Protein AF-A0A8X6P8T2-F1 (afdb_monomer)

Radius of gyration: 22.52 Å; Cα contacts (8 Å, |Δi|>4): 126; chains: 1; bounding box: 68×25×54 Å

Secondary structure (DSSP, 8-state):
-----------HHHHHHHHHHHHS-GGG--S-------S-TTT-PPTTSS--EEEEETTS-EEEHHHHHSSTT---SSSEEE-TTT-SEEEEEEEEE-

InterPro domains:
  IPR001841 Zinc finger, RING-type [PS50089] (40-86)
  IPR001841 Zinc finger, RING-type [SM00184] (40-86)
  IPR013083 Zinc finger, RING/FYVE/PHD-type [G3DSA:3.30.40.10] (35-95)

Nearest PDB structures (foldseek):
  6mlc-assembly1_B  TM=5.444E-01  e=2.910E+00  Homo sapiens

Organism: Nephila pilipes (NCBI:txid299642)

Structure (mmCIF, N/CA/C/O backbone):
data_AF-A0A8X6P8T2-F1
#
_entry.id   AF-A0A8X6P8T2-F1
#
loop_
_atom_site.group_PDB
_atom_site.id
_atom_site.type_symbol
_atom_site.label_atom_id
_atom_site.label_alt_id
_atom_site.label_comp_id
_atom_site.label_asym_id
_atom_site.label_entity_id
_atom_site.label_seq_id
_atom_site.pdbx_PDB_ins_code
_atom_site.Cartn_x
_atom_site.Cartn_y
_atom_site.Cartn_z
_atom_site.occupancy
_atom_site.B_iso_or_equiv
_atom_site.auth_seq_id
_atom_site.auth_comp_id
_atom_site.auth_asym_id
_atom_site.auth_atom_id
_atom_site.pdbx_PDB_model_num
ATOM 1 N N . MET A 1 1 ? -56.567 6.610 39.419 1.00 42.66 1 MET A N 1
ATOM 2 C CA . MET A 1 1 ? -55.414 5.696 39.262 1.00 42.66 1 MET A CA 1
ATOM 3 C C . MET A 1 1 ? -54.482 6.329 38.232 1.00 42.66 1 MET A C 1
ATOM 5 O O . MET A 1 1 ? -54.827 6.365 37.061 1.00 42.66 1 MET A O 1
ATOM 9 N N . THR A 1 2 ? -53.402 6.980 38.669 1.00 41.59 2 THR A N 1
ATOM 10 C CA . THR A 1 2 ? -52.615 7.895 37.817 1.00 41.59 2 THR A CA 1
ATOM 11 C C . THR A 1 2 ? -51.330 7.204 37.368 1.00 41.59 2 THR A C 1
ATOM 13 O O . THR A 1 2 ? -50.452 6.943 38.187 1.00 41.59 2 THR A O 1
ATOM 16 N N . ILE A 1 3 ? -51.219 6.878 36.079 1.00 53.09 3 ILE A N 1
ATOM 17 C CA . ILE A 1 3 ? -50.032 6.224 35.511 1.00 53.09 3 ILE A CA 1
ATOM 18 C C . ILE A 1 3 ? -48.952 7.292 35.302 1.00 53.09 3 ILE A C 1
ATOM 20 O O . ILE A 1 3 ? -49.028 8.092 34.371 1.00 53.09 3 ILE A O 1
ATOM 24 N N . LYS A 1 4 ? -47.935 7.321 36.170 1.00 51.94 4 LYS A N 1
ATOM 25 C CA . LYS A 1 4 ? -46.738 8.146 35.961 1.00 51.94 4 LYS A CA 1
ATOM 26 C C . LYS A 1 4 ? -45.869 7.480 34.890 1.00 51.94 4 LYS A C 1
ATOM 28 O O . LYS A 1 4 ? -45.185 6.503 35.176 1.00 51.94 4 LYS A O 1
ATOM 33 N N . LYS A 1 5 ? -45.894 7.992 33.654 1.00 60.94 5 LYS A N 1
ATOM 34 C CA . LYS A 1 5 ? -44.910 7.615 32.627 1.00 60.94 5 LYS A CA 1
ATOM 35 C C . LYS A 1 5 ? -43.563 8.237 32.989 1.00 60.94 5 LYS A C 1
ATOM 37 O O . LYS A 1 5 ? -43.378 9.445 32.875 1.00 60.94 5 LYS A O 1
ATOM 42 N N . THR A 1 6 ? -42.627 7.413 33.433 1.00 58.69 6 THR A N 1
ATOM 43 C CA . THR A 1 6 ? -41.224 7.788 33.609 1.00 58.69 6 THR A CA 1
ATOM 44 C C . THR A 1 6 ? -40.539 7.797 32.246 1.00 58.69 6 THR A C 1
ATOM 46 O O . THR A 1 6 ? -40.254 6.752 31.666 1.00 58.69 6 THR A O 1
ATOM 49 N N . VAL A 1 7 ? -40.287 8.992 31.711 1.00 62.84 7 VAL A N 1
ATOM 50 C CA . VAL A 1 7 ? -39.455 9.171 30.515 1.00 62.84 7 VAL A CA 1
ATOM 51 C C . VAL A 1 7 ? -37.997 9.031 30.947 1.00 62.84 7 VAL A C 1
ATOM 53 O O . VAL A 1 7 ? -37.477 9.878 31.671 1.00 62.84 7 VAL A O 1
ATOM 56 N N . ARG A 1 8 ? -37.337 7.939 30.550 1.00 68.56 8 ARG A N 1
ATOM 57 C CA . ARG A 1 8 ? -35.889 7.776 30.737 1.00 68.56 8 ARG A CA 1
ATOM 58 C C . ARG A 1 8 ? -35.156 8.506 29.616 1.00 68.56 8 ARG A C 1
ATOM 60 O O . ARG A 1 8 ? -35.341 8.182 28.447 1.00 68.56 8 ARG A O 1
ATOM 67 N N . VAL A 1 9 ? -34.308 9.461 29.986 1.00 70.56 9 VAL A N 1
ATOM 68 C CA . VAL A 1 9 ? -33.344 10.076 29.069 1.00 70.56 9 VAL A CA 1
ATOM 69 C C . VAL A 1 9 ? -32.187 9.096 28.901 1.00 70.56 9 VAL A C 1
ATOM 71 O O . VAL A 1 9 ? -31.487 8.799 29.867 1.00 70.56 9 VAL A O 1
ATOM 74 N N . ILE A 1 10 ? -32.021 8.559 27.694 1.00 71.69 10 ILE A N 1
ATOM 75 C CA . ILE A 1 10 ? -30.919 7.653 27.358 1.00 71.69 10 ILE A CA 1
ATOM 76 C C . ILE A 1 10 ? -29.809 8.484 26.699 1.00 71.69 10 ILE A C 1
ATOM 78 O O . ILE A 1 10 ? -30.094 9.206 25.739 1.00 71.69 10 ILE A O 1
ATOM 82 N N . PRO A 1 11 ? -28.554 8.403 27.172 1.00 77.88 11 PRO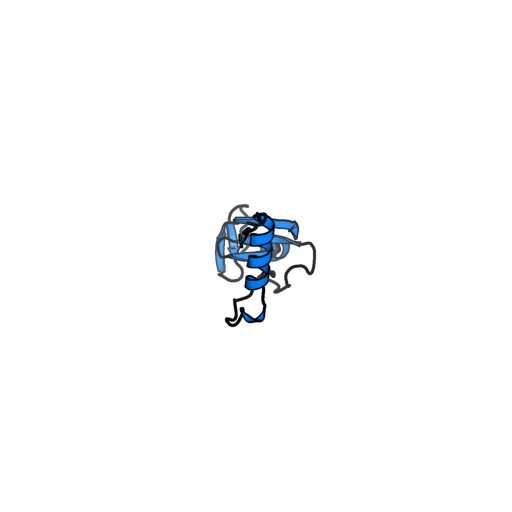 A N 1
ATOM 83 C CA . PRO A 1 11 ? -27.429 9.075 26.536 1.00 77.88 11 PRO A CA 1
ATOM 84 C C . PRO A 1 11 ? -27.263 8.643 25.074 1.00 77.88 11 PRO A C 1
ATOM 86 O O . PRO A 1 11 ? -27.323 7.454 24.755 1.00 77.88 11 PRO A O 1
ATOM 89 N N . ALA A 1 12 ? -26.963 9.590 24.182 1.00 73.56 12 ALA A N 1
ATOM 90 C CA . ALA A 1 12 ? -26.728 9.302 22.762 1.00 73.56 12 ALA A CA 1
ATOM 91 C C . ALA A 1 12 ? -25.620 8.251 22.540 1.00 73.56 12 ALA A C 1
ATOM 93 O O . ALA A 1 12 ? -25.690 7.449 21.610 1.00 73.56 12 ALA A O 1
ATOM 94 N N . SER A 1 13 ? -24.629 8.199 23.435 1.00 73.69 13 SER A N 1
ATOM 95 C CA . SER A 1 13 ? -23.556 7.199 23.416 1.00 73.69 13 SER A CA 1
ATOM 96 C C . SER A 1 13 ? -24.059 5.771 23.647 1.00 73.69 13 SER A C 1
ATOM 98 O O . SER A 1 13 ? -23.491 4.823 23.110 1.00 73.6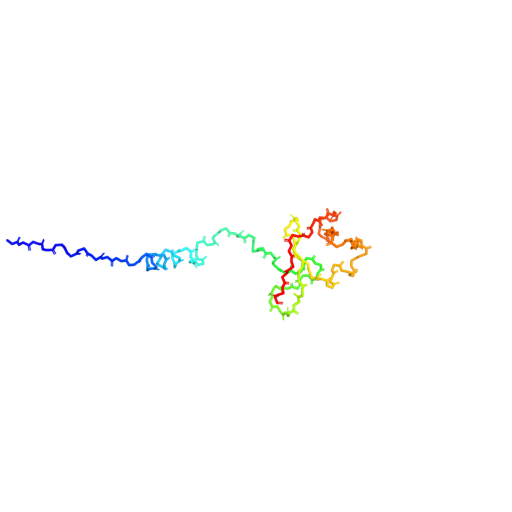9 13 SER A O 1
ATOM 100 N N . GLU A 1 14 ? -25.128 5.597 24.417 1.00 78.75 14 GLU A N 1
ATOM 101 C CA . GLU A 1 14 ? -25.731 4.296 24.701 1.00 78.75 14 GLU A CA 1
ATOM 102 C C . GLU A 1 14 ? -26.619 3.831 23.540 1.00 78.75 14 GLU A C 1
ATOM 104 O O . GLU A 1 14 ? -26.575 2.662 23.154 1.00 78.75 14 GLU A O 1
ATOM 109 N N . ILE A 1 15 ? -27.320 4.768 22.892 1.00 76.25 15 ILE A N 1
ATOM 110 C CA . ILE A 1 15 ? -28.042 4.525 21.633 1.00 76.25 15 ILE A CA 1
ATOM 111 C C . ILE A 1 15 ? -27.059 4.072 20.546 1.00 76.25 15 ILE A C 1
ATOM 113 O O . ILE A 1 15 ? -27.275 3.043 19.903 1.00 76.25 15 ILE A O 1
ATOM 117 N N . LEU A 1 16 ? -25.941 4.788 20.391 1.00 74.62 16 LEU A N 1
ATOM 118 C CA . LEU A 1 16 ? -24.912 4.476 19.400 1.00 74.62 16 LEU A CA 1
ATOM 119 C C . LEU A 1 16 ? -24.265 3.106 19.651 1.00 74.62 16 LEU A C 1
ATOM 121 O O . LEU A 1 16 ? -24.138 2.305 18.726 1.00 74.62 16 LEU A O 1
ATOM 125 N N . LYS A 1 17 ? -23.914 2.787 20.904 1.00 75.31 17 LYS A N 1
ATOM 126 C CA . LYS A 1 17 ? -23.355 1.474 21.276 1.00 75.31 17 LYS A CA 1
ATOM 127 C C . LYS A 1 17 ? -24.308 0.326 20.947 1.00 75.31 17 LYS A C 1
ATOM 129 O O . LYS A 1 17 ? -23.867 -0.716 20.463 1.00 75.31 17 LYS A O 1
ATOM 134 N N . ASN A 1 18 ? -25.601 0.506 21.196 1.00 72.88 18 ASN A N 1
ATOM 135 C CA . ASN A 1 18 ? -26.603 -0.520 20.914 1.00 72.88 18 ASN A CA 1
ATOM 136 C C . ASN A 1 18 ? -26.864 -0.678 19.410 1.00 72.88 18 ASN A C 1
ATOM 138 O O . ASN A 1 18 ? -27.054 -1.801 18.944 1.00 72.88 18 ASN A O 1
ATOM 142 N N . ALA A 1 19 ? -26.807 0.411 18.639 1.00 69.44 19 ALA A N 1
ATOM 143 C CA . ALA A 1 19 ? -26.889 0.355 17.181 1.00 69.44 19 ALA A CA 1
ATOM 144 C C . ALA A 1 19 ? -25.691 -0.400 16.575 1.00 69.44 19 ALA A C 1
ATOM 146 O O . ALA A 1 19 ? -25.882 -1.334 15.799 1.00 69.44 19 ALA A O 1
ATOM 147 N N . ILE A 1 20 ? -24.465 -0.072 16.999 1.00 71.44 20 ILE A N 1
ATOM 148 C CA . ILE A 1 20 ? -23.228 -0.707 16.511 1.00 71.44 20 ILE A CA 1
ATOM 149 C C . ILE A 1 20 ? -23.228 -2.219 16.775 1.00 71.44 20 ILE A C 1
ATOM 151 O O . ILE A 1 20 ? -22.908 -2.999 15.881 1.00 71.44 20 ILE A O 1
ATOM 155 N N . LYS A 1 21 ? -23.657 -2.660 17.965 1.00 66.69 21 LYS A N 1
ATOM 156 C CA . LYS A 1 21 ? -23.746 -4.093 18.308 1.00 66.69 21 LYS A CA 1
ATOM 157 C C . LYS A 1 21 ? -24.644 -4.897 17.365 1.00 66.69 21 LYS A C 1
ATOM 159 O O . LYS A 1 21 ? -24.397 -6.080 17.164 1.00 66.69 21 LYS A O 1
ATOM 164 N N . ASN A 1 22 ? -25.682 -4.281 16.801 1.00 62.31 22 ASN A N 1
ATOM 165 C CA . ASN A 1 22 ? -26.577 -4.950 15.857 1.00 62.31 22 ASN A CA 1
ATOM 166 C C . ASN A 1 22 ? -26.042 -4.949 14.419 1.00 62.31 22 ASN A C 1
ATOM 168 O O . ASN A 1 22 ? -26.390 -5.843 13.652 1.00 62.31 22 ASN A O 1
ATOM 172 N N . LEU A 1 23 ? -25.184 -3.988 14.070 1.00 59.25 23 LEU A N 1
ATOM 173 C CA . LEU A 1 23 ? -24.547 -3.886 12.753 1.00 59.25 23 LEU A CA 1
ATOM 174 C C . LEU A 1 23 ? -23.294 -4.765 12.627 1.00 59.25 23 LEU A C 1
ATOM 176 O O . LEU A 1 23 ? -22.989 -5.238 11.540 1.00 59.25 23 LEU A O 1
ATOM 180 N N . LEU A 1 24 ? -22.593 -5.025 13.734 1.00 59.72 24 LEU A N 1
ATOM 181 C CA . LEU A 1 24 ? -21.385 -5.861 13.767 1.00 59.72 24 LEU A CA 1
ATOM 182 C C . LEU A 1 24 ? -21.668 -7.362 13.931 1.00 59.72 24 LEU A C 1
ATOM 184 O O . LEU A 1 24 ? -20.739 -8.131 14.172 1.00 59.72 24 LEU A O 1
ATOM 188 N N . LYS A 1 25 ? -22.928 -7.800 13.825 1.00 59.06 25 LYS A N 1
ATOM 189 C CA . LYS A 1 25 ? -23.237 -9.233 13.853 1.00 59.06 25 LYS A CA 1
ATOM 190 C C . LYS A 1 25 ? -22.628 -9.891 12.607 1.00 59.06 25 LYS A C 1
ATOM 192 O O . LYS A 1 25 ? -22.987 -9.476 11.502 1.00 59.06 25 LYS A O 1
ATOM 197 N N . PRO A 1 26 ? -21.737 -10.886 12.759 1.00 55.44 26 PRO A N 1
ATOM 198 C CA . PRO A 1 26 ? -21.084 -11.543 11.625 1.00 55.44 26 PRO A CA 1
ATOM 199 C C . PRO A 1 26 ? -22.104 -12.205 10.686 1.00 55.44 26 PRO A C 1
ATOM 201 O O . PRO A 1 26 ? -21.889 -12.281 9.483 1.00 55.44 26 PRO A O 1
ATOM 204 N N . ASP A 1 27 ? -23.268 -12.572 11.214 1.00 57.97 27 ASP A N 1
ATOM 205 C CA . ASP A 1 27 ? -24.383 -13.204 10.506 1.00 57.97 27 ASP A CA 1
ATOM 206 C C . ASP A 1 27 ? -25.027 -12.295 9.434 1.00 57.97 27 ASP A C 1
ATOM 208 O O . ASP A 1 27 ? -25.697 -12.789 8.531 1.00 57.97 27 ASP A O 1
ATOM 212 N N . ASN A 1 28 ? -24.817 -10.971 9.503 1.00 53.72 28 ASN A N 1
ATOM 213 C CA . ASN A 1 28 ? -25.267 -10.016 8.479 1.00 53.72 28 ASN A CA 1
ATOM 214 C C . ASN A 1 28 ? -24.261 -9.842 7.327 1.00 53.72 28 ASN A C 1
ATOM 216 O O . ASN A 1 28 ? -24.545 -9.131 6.363 1.00 53.72 28 ASN A O 1
ATOM 220 N N . TRP A 1 29 ? -23.095 -10.486 7.398 1.00 55.22 29 TRP A N 1
ATOM 221 C CA . TRP A 1 29 ? -22.063 -10.456 6.361 1.00 55.22 29 TRP A CA 1
ATOM 222 C C . TRP A 1 29 ? -22.300 -11.620 5.386 1.00 55.22 29 TRP A C 1
ATOM 224 O O . TRP A 1 29 ? -21.450 -12.481 5.188 1.00 55.22 29 TRP A O 1
ATOM 234 N N . THR A 1 30 ? -23.509 -11.703 4.824 1.00 56.81 30 THR A N 1
ATOM 235 C CA . THR A 1 30 ? -23.919 -12.776 3.894 1.00 56.81 30 THR A CA 1
ATOM 236 C C . THR A 1 30 ? -23.501 -12.522 2.451 1.00 56.81 30 THR A C 1
ATOM 238 O O . THR A 1 30 ? -23.504 -13.444 1.638 1.00 56.81 30 THR A O 1
ATOM 241 N N . ALA A 1 31 ? -23.088 -11.300 2.121 1.00 53.62 31 ALA A N 1
ATOM 242 C CA . ALA A 1 31 ? -22.290 -11.075 0.931 1.00 53.62 31 ALA A CA 1
ATOM 243 C C . ALA A 1 31 ? -20.828 -11.375 1.288 1.00 53.62 31 ALA A C 1
ATOM 245 O O . ALA A 1 31 ? -20.390 -10.936 2.355 1.00 53.62 31 ALA A O 1
ATOM 246 N N . PRO A 1 32 ? -20.043 -12.048 0.426 1.00 52.56 32 PRO A N 1
ATOM 247 C CA . PRO A 1 32 ? -18.600 -11.924 0.493 1.00 52.56 32 PRO A CA 1
ATOM 248 C C . PRO A 1 32 ? -18.299 -10.446 0.254 1.00 52.56 32 PRO A C 1
ATOM 250 O O . PRO A 1 32 ? -18.152 -9.999 -0.881 1.00 52.56 32 PRO A O 1
ATOM 253 N N . VAL A 1 33 ? -18.287 -9.652 1.325 1.00 49.16 33 VAL A N 1
ATOM 254 C CA . VAL A 1 33 ? -17.658 -8.344 1.304 1.00 49.16 33 VAL A CA 1
ATOM 255 C C . VAL A 1 33 ? -16.235 -8.697 0.903 1.00 49.16 33 VAL A C 1
ATOM 257 O O . VAL A 1 33 ? -15.628 -9.500 1.621 1.00 49.16 33 VAL A O 1
ATOM 260 N N . PRO A 1 34 ? -15.724 -8.250 -0.259 1.00 48.19 34 PRO A N 1
ATOM 261 C CA . PRO A 1 34 ? -14.323 -8.448 -0.561 1.00 48.19 34 PRO A CA 1
ATOM 262 C C . PRO A 1 34 ? -13.604 -7.801 0.608 1.00 48.19 34 PRO A C 1
ATOM 264 O O . PRO A 1 34 ? -13.628 -6.580 0.740 1.00 48.19 34 PRO A O 1
ATOM 267 N N . VAL A 1 35 ? -13.092 -8.628 1.524 1.00 46.47 35 VAL A N 1
ATOM 268 C CA . VAL A 1 35 ? -12.270 -8.152 2.623 1.00 46.47 35 VAL A CA 1
ATOM 269 C C . VAL A 1 35 ? -11.178 -7.413 1.880 1.00 46.47 35 VAL A C 1
ATOM 271 O O . VAL A 1 35 ? -10.503 -8.065 1.070 1.00 46.47 35 VAL A O 1
ATOM 274 N N . PRO A 1 36 ? -11.084 -6.075 2.000 1.00 50.66 36 PRO A N 1
ATOM 275 C CA . PRO A 1 36 ? -10.057 -5.362 1.278 1.00 50.66 36 PRO A CA 1
ATOM 276 C C . PRO A 1 36 ? -8.772 -6.069 1.670 1.00 50.66 36 PRO A C 1
ATOM 278 O O . PRO A 1 36 ? -8.504 -6.247 2.860 1.00 50.66 36 PRO A O 1
ATOM 281 N N . LYS A 1 37 ? -8.059 -6.632 0.693 1.00 56.28 37 LYS A N 1
ATOM 282 C CA . LYS A 1 37 ? -6.767 -7.238 0.977 1.00 56.28 37 LYS A CA 1
ATOM 283 C C . LYS A 1 37 ? -5.879 -6.066 1.371 1.00 56.28 37 LYS A C 1
ATOM 285 O O . LYS A 1 37 ? -5.282 -5.429 0.517 1.00 56.28 37 LYS A O 1
ATOM 290 N N . PHE A 1 38 ? -5.856 -5.750 2.661 1.00 66.62 38 PHE A N 1
ATOM 291 C CA . PHE A 1 38 ? -5.011 -4.708 3.235 1.00 66.62 38 PHE A CA 1
ATOM 292 C C . PHE A 1 38 ? -3.537 -5.156 3.305 1.00 66.62 38 PHE A C 1
ATOM 294 O O . PHE A 1 38 ? -2.667 -4.418 3.758 1.00 66.62 38 PHE A O 1
ATOM 301 N N . GLY A 1 39 ? -3.257 -6.381 2.848 1.00 77.19 39 GLY A N 1
ATOM 302 C CA . GLY A 1 39 ? -1.913 -6.889 2.647 1.00 77.19 39 GLY A CA 1
ATOM 303 C C . GLY A 1 39 ? -1.183 -6.209 1.490 1.00 77.19 39 GLY A C 1
ATOM 304 O O . GLY A 1 39 ? -1.772 -5.529 0.650 1.00 77.19 39 GLY A O 1
ATOM 305 N N . CYS A 1 40 ? 0.130 -6.403 1.444 1.00 86.38 40 CYS A N 1
ATOM 306 C CA . CYS A 1 40 ? 0.964 -5.834 0.394 1.00 86.38 40 CYS A CA 1
ATOM 307 C C . CYS A 1 40 ? 0.653 -6.479 -0.959 1.00 86.38 40 CYS A C 1
ATOM 309 O O . CYS A 1 40 ? 0.878 -7.671 -1.149 1.00 86.38 40 CYS A O 1
ATOM 311 N N . ALA A 1 41 ? 0.246 -5.674 -1.936 1.00 85.94 41 ALA A N 1
ATOM 312 C CA . ALA A 1 41 ? -0.131 -6.141 -3.267 1.00 85.94 41 ALA A CA 1
ATOM 313 C C . ALA A 1 41 ? 1.036 -6.687 -4.121 1.00 85.94 41 ALA A C 1
ATOM 315 O O . ALA A 1 41 ? 0.818 -7.123 -5.245 1.00 85.94 41 ALA A O 1
ATOM 316 N N . HIS A 1 42 ? 2.274 -6.628 -3.617 1.00 86.38 42 HIS A N 1
ATOM 317 C CA . HIS A 1 42 ? 3.453 -7.204 -4.272 1.00 86.38 42 HIS A CA 1
ATOM 318 C C . HIS A 1 42 ? 3.867 -8.561 -3.685 1.00 86.38 42 HIS A C 1
ATOM 320 O O . HIS A 1 42 ? 4.267 -9.444 -4.433 1.00 86.38 42 HIS A O 1
ATOM 326 N N . CYS A 1 43 ? 3.812 -8.723 -2.358 1.00 86.44 43 CYS A N 1
ATOM 327 C CA . CYS A 1 43 ? 4.306 -9.926 -1.676 1.00 86.44 43 CYS A CA 1
ATOM 328 C C . CYS A 1 43 ? 3.205 -10.743 -0.984 1.00 86.44 43 CYS A C 1
ATOM 330 O O . CYS A 1 43 ? 3.528 -11.676 -0.255 1.00 86.44 43 CYS A O 1
ATOM 332 N N . ASP A 1 44 ? 1.936 -10.354 -1.159 1.00 83.69 44 ASP A N 1
ATOM 333 C CA . ASP A 1 44 ? 0.734 -10.966 -0.571 1.00 83.69 44 ASP A CA 1
ATOM 334 C C . ASP A 1 44 ? 0.769 -11.127 0.960 1.00 83.69 44 ASP A C 1
ATOM 336 O O . ASP A 1 44 ? -0.056 -11.826 1.549 1.00 83.69 44 ASP A O 1
ATOM 340 N N . GLU A 1 45 ? 1.707 -10.450 1.627 1.00 82.88 45 GLU A N 1
ATOM 341 C CA . GLU A 1 45 ? 1.833 -10.498 3.076 1.00 82.88 45 GLU A CA 1
ATOM 342 C C . GLU A 1 45 ? 0.596 -9.839 3.700 1.00 82.88 45 GLU A C 1
ATOM 344 O O . GLU A 1 45 ? 0.296 -8.688 3.356 1.00 82.88 45 GLU A O 1
ATOM 349 N N . PRO A 1 46 ? -0.133 -10.549 4.581 1.00 75.50 46 PRO A N 1
ATOM 350 C CA . PRO A 1 46 ? -1.350 -10.035 5.186 1.00 75.50 46 PRO A CA 1
ATOM 351 C C . PRO A 1 46 ? -1.058 -8.848 6.105 1.00 75.50 46 PRO A C 1
ATOM 353 O O . PRO A 1 46 ? 0.055 -8.638 6.580 1.00 75.50 46 PRO A O 1
ATOM 356 N N . ASP A 1 47 ? -2.086 -8.045 6.353 1.00 70.81 47 ASP A N 1
ATOM 357 C CA . ASP A 1 47 ? -1.950 -6.867 7.198 1.00 70.81 47 ASP A CA 1
ATOM 358 C C . ASP A 1 47 ? -1.665 -7.259 8.666 1.00 70.81 47 ASP A C 1
ATOM 360 O O . ASP A 1 47 ? -2.194 -8.253 9.163 1.00 70.81 47 ASP A O 1
ATOM 364 N N . GLY A 1 48 ? -0.826 -6.486 9.364 1.00 64.25 48 GLY A N 1
ATOM 365 C CA . GLY A 1 48 ? -0.522 -6.685 10.791 1.00 64.25 48 GLY A CA 1
ATOM 366 C C . GLY A 1 48 ? 0.521 -7.755 11.164 1.00 64.25 48 GLY A C 1
ATOM 367 O O . GLY A 1 48 ? 0.727 -7.980 12.355 1.00 64.25 48 GLY A O 1
ATOM 368 N N . THR A 1 49 ? 1.205 -8.404 10.214 1.00 61.84 49 THR A N 1
ATOM 369 C CA . THR A 1 49 ? 2.264 -9.390 10.530 1.00 61.84 49 THR A CA 1
ATOM 370 C C . THR A 1 49 ? 3.576 -8.766 10.993 1.00 61.84 49 THR A C 1
ATOM 372 O O . THR A 1 49 ? 4.261 -9.347 11.832 1.00 61.84 49 THR A O 1
ATOM 375 N N . LEU A 1 50 ? 3.944 -7.600 10.458 1.00 62.12 50 LEU A N 1
ATOM 376 C CA . LEU A 1 50 ? 5.186 -6.892 10.770 1.00 62.12 50 LEU A CA 1
ATOM 377 C C . LEU A 1 50 ? 4.974 -5.383 10.663 1.00 62.12 50 LEU A C 1
ATOM 379 O O . LEU A 1 50 ? 4.227 -4.935 9.789 1.00 62.12 50 LEU A O 1
ATOM 383 N N . ILE A 1 51 ? 5.675 -4.618 11.515 1.00 68.69 51 ILE A N 1
ATOM 384 C CA . ILE A 1 51 ? 5.643 -3.158 11.429 1.00 68.69 51 ILE A CA 1
ATOM 385 C C . ILE A 1 51 ? 6.400 -2.742 10.166 1.00 68.69 51 ILE A C 1
ATOM 387 O O . ILE A 1 51 ? 7.632 -2.783 10.130 1.00 68.69 51 ILE A O 1
ATOM 391 N N . LYS A 1 52 ? 5.674 -2.397 9.106 1.00 78.94 52 LYS A N 1
ATOM 392 C CA . LYS A 1 52 ? 6.236 -2.078 7.789 1.00 78.94 52 LYS A CA 1
ATOM 393 C C . LYS A 1 52 ? 5.601 -0.809 7.263 1.00 78.94 52 LYS A C 1
ATOM 395 O O . LYS A 1 52 ? 4.383 -0.641 7.276 1.00 78.94 52 LYS A O 1
ATO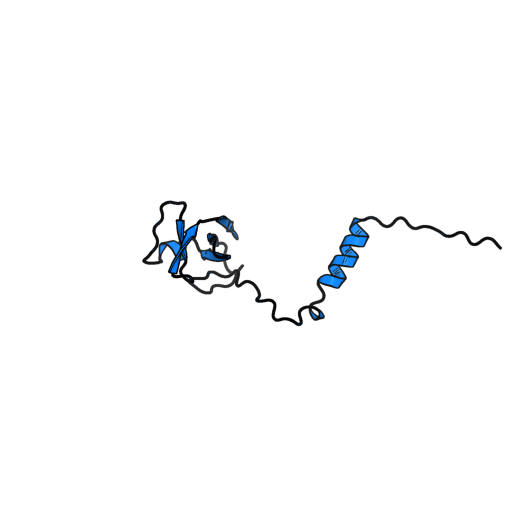M 400 N N . LYS A 1 53 ? 6.444 0.070 6.724 1.00 85.62 53 LYS A N 1
ATOM 401 C CA . LYS A 1 53 ? 5.989 1.281 6.044 1.00 85.62 53 LYS A CA 1
ATOM 402 C C . LYS A 1 53 ? 5.176 0.882 4.813 1.00 85.62 53 LYS A C 1
ATOM 404 O O . LYS A 1 53 ? 5.684 0.178 3.940 1.00 85.62 53 LYS A O 1
ATOM 409 N N . LYS A 1 54 ? 3.932 1.345 4.734 1.00 85.44 54 LYS A N 1
ATOM 410 C CA . LYS A 1 54 ? 2.995 1.069 3.639 1.00 85.44 54 LYS A CA 1
ATOM 411 C C . LYS A 1 54 ? 2.674 2.338 2.874 1.00 85.44 54 LYS A C 1
ATOM 413 O O . LYS A 1 54 ? 2.559 3.412 3.463 1.00 85.44 54 LYS A O 1
ATOM 418 N N . ILE A 1 55 ? 2.516 2.196 1.566 1.00 85.69 55 ILE A N 1
ATOM 419 C CA . ILE A 1 55 ? 2.086 3.243 0.648 1.00 85.69 55 ILE A CA 1
ATOM 420 C C . ILE A 1 55 ? 0.691 2.895 0.149 1.00 85.69 55 ILE A C 1
ATOM 422 O O . ILE A 1 55 ? 0.4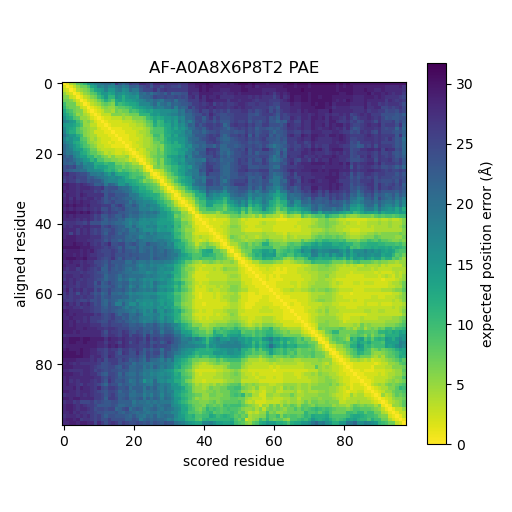57 1.787 -0.341 1.00 85.69 55 ILE A O 1
ATOM 426 N N . TRP A 1 56 ? -0.214 3.859 0.259 1.00 86.44 56 TRP A N 1
ATOM 427 C CA . TRP A 1 56 ? -1.540 3.805 -0.332 1.00 86.44 56 TRP A CA 1
ATOM 428 C C . TRP A 1 56 ? -1.505 4.460 -1.700 1.00 86.44 56 TRP A C 1
ATOM 430 O O . TRP A 1 56 ? -1.146 5.630 -1.846 1.00 86.44 56 TRP A O 1
ATOM 440 N N . LEU A 1 57 ? -1.882 3.689 -2.709 1.00 85.88 57 LEU A N 1
ATOM 441 C CA . LEU A 1 57 ? -1.947 4.155 -4.081 1.00 85.88 57 LEU A CA 1
ATOM 442 C C . LEU A 1 57 ? -3.359 4.642 -4.402 1.00 85.88 57 LEU A C 1
ATOM 444 O O . LEU A 1 57 ? -4.343 4.090 -3.910 1.00 85.88 57 LEU A O 1
ATOM 448 N N . SER A 1 58 ? -3.482 5.631 -5.288 1.00 85.81 58 SER A N 1
ATOM 449 C CA . SER A 1 58 ? -4.783 6.183 -5.695 1.00 85.81 58 SER A CA 1
ATOM 450 C C . SER A 1 58 ? -5.711 5.164 -6.372 1.00 85.81 58 SER A C 1
ATOM 452 O O . SER A 1 58 ? -6.906 5.410 -6.479 1.00 85.81 58 SER A O 1
ATOM 454 N N . CYS A 1 59 ? -5.185 4.018 -6.819 1.00 85.31 59 CYS A N 1
ATOM 455 C CA . CYS A 1 59 ? -5.978 2.887 -7.312 1.00 85.31 59 CYS A CA 1
ATOM 456 C C . CYS A 1 59 ? -6.564 1.994 -6.203 1.00 85.31 59 CYS A C 1
ATOM 458 O O . CYS A 1 59 ? -7.230 1.012 -6.516 1.00 85.31 59 CYS A O 1
ATOM 460 N N . GLY A 1 60 ? -6.309 2.298 -4.927 1.00 85.00 60 GLY A N 1
ATOM 461 C CA . GLY A 1 60 ? -6.809 1.542 -3.776 1.00 85.00 60 GLY A CA 1
ATOM 462 C C . GLY A 1 60 ? -5.919 0.378 -3.328 1.00 85.00 60 GLY A C 1
ATOM 463 O O . GLY A 1 60 ? -6.228 -0.257 -2.325 1.00 85.00 60 GLY A O 1
ATOM 464 N N . HIS A 1 61 ? -4.811 0.104 -4.025 1.00 86.50 61 HIS A N 1
ATOM 465 C CA . HIS A 1 61 ? -3.854 -0.925 -3.614 1.00 86.50 61 HIS A CA 1
ATOM 466 C C . HIS A 1 61 ? -2.869 -0.401 -2.568 1.00 86.50 61 HIS A C 1
ATOM 468 O O . HIS A 1 61 ? -2.382 0.730 -2.658 1.00 86.50 61 HIS A O 1
ATOM 474 N N . VAL A 1 62 ? -2.535 -1.268 -1.613 1.00 87.12 62 VAL A N 1
ATOM 475 C CA . VAL A 1 62 ? -1.536 -1.016 -0.574 1.00 87.12 62 VAL A CA 1
ATOM 476 C C . VAL A 1 62 ? -0.280 -1.809 -0.898 1.00 87.12 62 VAL A C 1
ATOM 478 O O . VAL A 1 62 ? -0.350 -2.986 -1.246 1.00 87.12 62 VAL A O 1
ATOM 481 N N . VAL A 1 63 ? 0.886 -1.180 -0.795 1.00 87.12 63 VAL A N 1
ATOM 482 C CA . VAL A 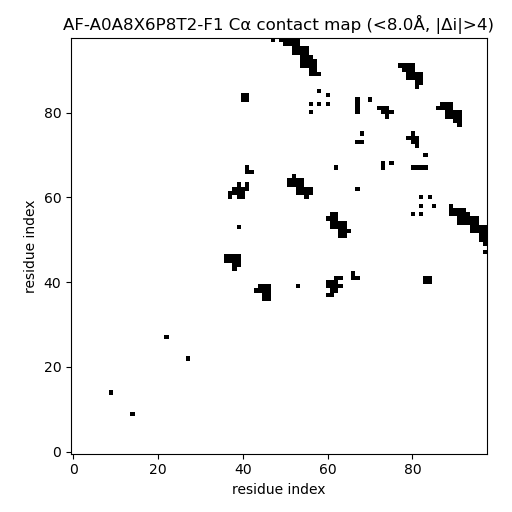1 63 ? 2.175 -1.836 -1.052 1.00 87.12 63 VAL A CA 1
ATOM 483 C C . VAL A 1 63 ? 3.165 -1.435 0.035 1.00 87.12 63 VAL A C 1
ATOM 485 O O . VAL A 1 63 ? 3.169 -0.287 0.475 1.00 87.12 63 VAL A O 1
ATOM 488 N N . HIS A 1 64 ? 4.021 -2.354 0.485 1.00 88.94 64 HIS A N 1
ATOM 489 C CA . HIS A 1 64 ? 5.140 -1.978 1.349 1.00 88.94 64 HIS A CA 1
ATOM 490 C C . HIS A 1 64 ? 6.094 -1.042 0.605 1.00 88.94 64 HIS A C 1
ATOM 492 O O . HIS A 1 64 ? 6.367 -1.237 -0.580 1.00 88.94 64 HIS A O 1
ATOM 498 N N . TYR A 1 65 ? 6.648 -0.073 1.326 1.00 85.19 65 TYR A N 1
ATOM 499 C CA . TYR A 1 65 ? 7.643 0.858 0.806 1.00 85.19 65 TYR A CA 1
ATOM 500 C C . TYR A 1 65 ? 8.840 0.115 0.194 1.00 85.19 65 TYR A C 1
ATOM 502 O O . TYR A 1 65 ? 9.279 0.441 -0.902 1.00 85.19 65 TYR A O 1
ATOM 510 N N . ASP A 1 66 ? 9.323 -0.936 0.854 1.00 86.50 66 ASP A N 1
ATOM 511 C CA . ASP A 1 66 ? 10.454 -1.718 0.346 1.00 86.50 66 ASP A CA 1
ATOM 512 C C . ASP A 1 66 ? 10.066 -2.519 -0.903 1.00 86.50 66 ASP A C 1
ATOM 514 O O . ASP A 1 66 ? 10.784 -2.512 -1.898 1.00 86.50 66 ASP A O 1
ATOM 518 N N . CYS A 1 67 ? 8.878 -3.133 -0.898 1.00 87.12 67 CYS A N 1
ATOM 519 C CA . CYS A 1 67 ? 8.384 -3.903 -2.038 1.00 87.12 67 CYS A CA 1
ATOM 520 C C . CYS A 1 67 ? 8.215 -3.046 -3.295 1.00 87.12 67 CYS A C 1
ATOM 522 O O . CYS A 1 67 ? 8.531 -3.499 -4.392 1.00 87.12 67 CYS A O 1
ATOM 524 N N . ILE A 1 68 ? 7.725 -1.814 -3.150 1.00 83.62 68 ILE A N 1
ATOM 525 C CA . ILE A 1 68 ? 7.515 -0.942 -4.303 1.00 83.62 68 ILE A CA 1
ATOM 526 C C . ILE A 1 68 ? 8.835 -0.396 -4.868 1.00 83.62 68 ILE A C 1
ATOM 528 O O . ILE A 1 68 ? 8.904 -0.135 -6.062 1.00 83.62 68 ILE A O 1
ATOM 532 N N . ASN A 1 69 ? 9.889 -0.282 -4.050 1.00 83.06 69 ASN A N 1
ATOM 533 C CA . ASN A 1 69 ? 11.230 0.115 -4.500 1.00 83.06 69 ASN A CA 1
ATOM 534 C C . ASN A 1 69 ? 12.000 -1.031 -5.175 1.00 83.06 69 ASN A C 1
ATOM 536 O O . ASN A 1 69 ? 12.908 -0.777 -5.959 1.00 83.06 69 ASN A O 1
ATOM 540 N N . CYS A 1 70 ? 11.662 -2.289 -4.883 1.00 80.44 70 CYS A N 1
ATOM 541 C CA . CYS A 1 70 ? 12.218 -3.449 -5.587 1.00 80.44 70 CYS A CA 1
ATOM 542 C C . CYS A 1 70 ? 11.530 -3.720 -6.935 1.00 80.44 70 CYS A C 1
ATOM 544 O O . CYS A 1 70 ? 11.995 -4.560 -7.707 1.00 80.44 70 CYS A O 1
ATOM 546 N N . TYR A 1 71 ? 10.410 -3.050 -7.217 1.00 77.50 71 TYR A N 1
ATOM 547 C CA . TYR A 1 71 ? 9.654 -3.264 -8.442 1.00 77.50 71 TYR A CA 1
ATOM 548 C C . TYR A 1 71 ? 10.379 -2.614 -9.635 1.00 77.50 71 TYR A C 1
ATOM 550 O O . TYR A 1 71 ? 10.661 -1.420 -9.589 1.00 77.50 71 TYR A O 1
ATOM 558 N N . PRO A 1 72 ? 10.652 -3.339 -10.737 1.00 67.25 72 PRO A N 1
ATOM 559 C CA . PRO A 1 72 ? 11.516 -2.861 -11.826 1.00 67.25 72 PRO A CA 1
ATOM 560 C C . PRO A 1 72 ? 10.994 -1.620 -12.567 1.00 67.25 72 PRO A C 1
ATOM 562 O O . PRO A 1 72 ? 11.750 -0.973 -13.285 1.00 67.25 72 PRO A O 1
ATOM 565 N N . TYR A 1 73 ? 9.718 -1.269 -12.386 1.00 66.88 73 TYR A N 1
ATOM 566 C CA . TYR A 1 73 ? 9.097 -0.068 -12.954 1.00 66.88 73 TYR A CA 1
ATOM 567 C C . TYR A 1 73 ? 8.921 1.056 -11.926 1.00 66.88 73 TYR A C 1
ATOM 569 O O . TYR A 1 73 ? 8.136 1.979 -12.153 1.00 66.88 73 TYR A O 1
ATOM 577 N N . SER A 1 74 ? 9.603 0.987 -10.781 1.00 62.94 74 SER A N 1
ATOM 578 C CA . SER A 1 74 ? 9.573 2.045 -9.777 1.00 62.94 74 SER A CA 1
ATOM 579 C C . SER A 1 74 ? 10.216 3.318 -10.340 1.00 62.94 74 SER A C 1
ATOM 581 O O . SER A 1 74 ? 11.435 3.483 -10.317 1.00 62.94 74 SER A O 1
ATOM 583 N N . MET A 1 75 ? 9.400 4.237 -10.849 1.00 58.97 75 MET A N 1
ATOM 584 C CA . MET A 1 75 ? 9.771 5.648 -10.881 1.00 58.97 75 MET A CA 1
ATOM 585 C C . MET A 1 75 ? 9.402 6.223 -9.521 1.00 58.97 75 MET A C 1
ATOM 587 O O . MET A 1 75 ? 8.270 6.067 -9.076 1.00 58.97 75 MET A O 1
ATOM 59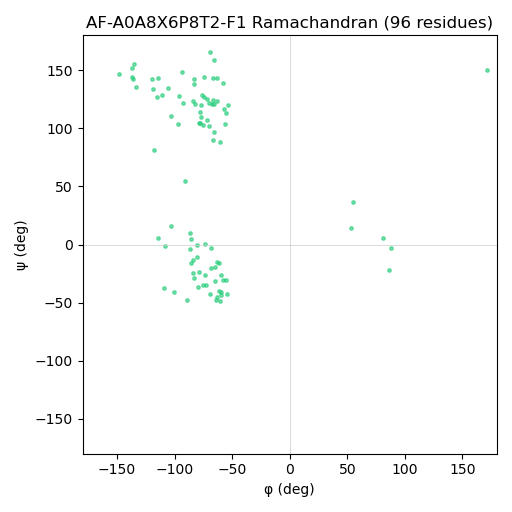1 N N . ASN A 1 76 ? 10.385 6.801 -8.839 1.00 61.53 76 ASN A N 1
ATOM 592 C CA . ASN A 1 76 ? 10.216 7.428 -7.538 1.00 61.53 76 ASN A CA 1
ATOM 593 C C . ASN A 1 76 ? 10.571 8.907 -7.696 1.00 61.53 76 ASN A C 1
ATOM 595 O O . ASN A 1 76 ? 11.697 9.320 -7.427 1.00 61.53 76 ASN A O 1
ATOM 599 N N . ASP A 1 77 ? 9.621 9.691 -8.199 1.00 67.69 77 ASP A N 1
ATOM 600 C CA . ASP A 1 77 ? 9.678 11.157 -8.133 1.00 67.69 77 ASP A CA 1
ATOM 601 C C . ASP A 1 77 ? 9.101 11.689 -6.805 1.00 67.69 77 ASP A C 1
ATOM 603 O O . ASP A 1 77 ? 9.009 12.895 -6.594 1.00 67.69 77 ASP A O 1
ATOM 607 N N . GLY A 1 78 ? 8.731 10.783 -5.890 1.00 66.06 78 GLY A N 1
ATOM 608 C CA . GLY A 1 78 ? 8.100 11.075 -4.606 1.00 66.06 78 GLY A CA 1
ATOM 609 C C . GLY A 1 78 ? 6.574 11.194 -4.667 1.00 66.06 78 GLY A C 1
ATOM 610 O O . GLY A 1 78 ? 5.920 10.965 -3.646 1.00 66.06 78 GLY A O 1
ATOM 611 N N . GLU A 1 79 ? 5.986 11.464 -5.836 1.00 72.38 79 GLU A N 1
ATOM 612 C CA . GLU A 1 79 ? 4.548 11.728 -5.997 1.00 72.38 79 GLU A CA 1
ATOM 613 C C . GLU A 1 79 ? 3.800 10.593 -6.700 1.00 72.38 79 GLU A C 1
ATOM 615 O O . GLU A 1 79 ? 2.660 10.270 -6.335 1.00 72.38 79 GLU A O 1
ATOM 620 N N . THR A 1 80 ? 4.430 9.961 -7.686 1.00 77.50 80 THR A N 1
ATOM 621 C CA . THR A 1 80 ? 3.846 8.892 -8.492 1.00 77.50 80 THR A CA 1
ATOM 622 C C . THR A 1 80 ? 4.628 7.599 -8.366 1.00 77.50 80 THR A C 1
ATOM 624 O O . THR A 1 80 ? 5.846 7.580 -8.245 1.00 77.50 80 THR A O 1
ATOM 627 N N . TRP A 1 81 ? 3.888 6.494 -8.353 1.00 82.75 81 TRP A N 1
ATOM 628 C CA . TRP A 1 81 ? 4.423 5.153 -8.180 1.00 82.75 81 TRP A CA 1
ATOM 629 C C . TRP A 1 81 ? 3.742 4.199 -9.157 1.00 82.75 81 TRP A C 1
ATOM 631 O O . TRP A 1 81 ? 2.545 4.319 -9.429 1.00 82.75 81 TRP A O 1
ATOM 641 N N . ALA A 1 82 ? 4.488 3.227 -9.679 1.00 85.44 82 ALA A N 1
ATOM 642 C CA . ALA A 1 82 ? 3.914 2.163 -10.493 1.00 85.44 82 ALA A CA 1
ATOM 643 C C . ALA A 1 82 ? 3.208 1.140 -9.593 1.00 85.44 82 ALA A C 1
ATOM 645 O O . ALA A 1 82 ? 3.829 0.513 -8.734 1.00 85.44 82 ALA A O 1
ATOM 646 N N . CYS A 1 83 ? 1.904 0.953 -9.794 1.00 85.19 83 CYS A N 1
ATOM 647 C CA . CYS A 1 83 ? 1.166 -0.091 -9.093 1.00 85.19 83 CYS A CA 1
ATOM 648 C C . CYS A 1 83 ? 1.555 -1.474 -9.651 1.00 85.19 83 CYS A C 1
ATOM 650 O O . CYS A 1 83 ? 1.371 -1.692 -10.851 1.00 85.19 83 CYS A O 1
ATOM 652 N N . PRO A 1 84 ? 2.002 -2.434 -8.817 1.00 83.25 84 PRO A N 1
ATOM 653 C CA . PRO A 1 84 ? 2.367 -3.775 -9.282 1.00 83.25 84 PRO A CA 1
ATOM 654 C C . PRO A 1 84 ? 1.164 -4.595 -9.774 1.00 83.25 84 PRO A C 1
ATOM 656 O O . PRO A 1 84 ? 1.342 -5.531 -10.542 1.00 83.25 84 PRO A O 1
ATOM 659 N N . VAL A 1 85 ? -0.059 -4.231 -9.367 1.00 85.12 85 VAL A N 1
ATOM 660 C CA . VAL A 1 85 ? -1.293 -4.914 -9.790 1.00 85.12 85 VAL A CA 1
ATOM 661 C C . VAL A 1 85 ? -1.857 -4.307 -11.068 1.00 85.12 85 VAL A C 1
ATOM 663 O O . VAL A 1 85 ? -2.217 -5.020 -11.996 1.00 85.12 85 VAL A O 1
ATOM 666 N N . CYS A 1 86 ? -1.955 -2.978 -11.119 1.00 83.94 86 CYS A N 1
ATOM 667 C CA . CYS A 1 86 ? -2.593 -2.296 -12.242 1.00 83.94 86 CYS A CA 1
ATOM 668 C C . CYS A 1 86 ? -1.634 -2.037 -13.413 1.00 83.94 86 CYS A C 1
ATOM 670 O O . CYS A 1 86 ? -2.104 -1.719 -14.499 1.00 83.94 86 CYS A O 1
ATOM 672 N N . ILE A 1 87 ? -0.315 -2.134 -13.195 1.00 82.69 87 ILE A N 1
ATOM 673 C CA . ILE A 1 87 ? 0.729 -1.861 -14.200 1.00 82.69 87 ILE A CA 1
ATOM 674 C C . ILE A 1 87 ? 0.569 -0.446 -14.801 1.00 82.69 87 ILE A C 1
ATOM 676 O O . ILE A 1 87 ? 0.785 -0.200 -15.984 1.00 82.69 87 ILE A O 1
ATOM 680 N N . VAL A 1 88 ? 0.160 0.510 -13.962 1.00 83.00 88 VAL A N 1
ATOM 681 C CA . VAL A 1 88 ? -0.004 1.930 -14.311 1.00 83.00 88 VAL A CA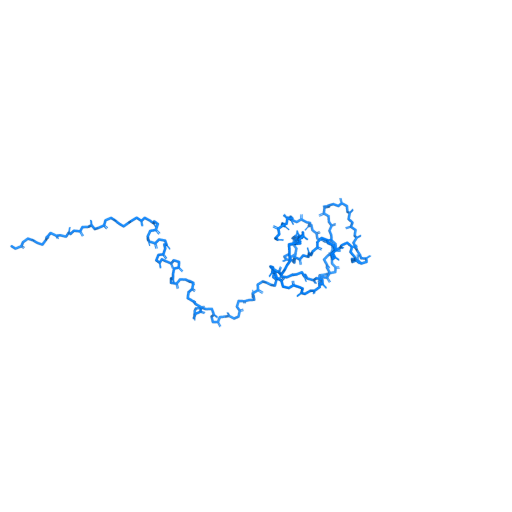 1
ATOM 682 C C . VAL A 1 88 ? 0.581 2.818 -13.218 1.00 83.00 88 VAL A C 1
ATOM 684 O O . VAL A 1 88 ? 0.667 2.413 -12.053 1.00 83.00 88 VAL A O 1
ATOM 687 N N . PHE A 1 89 ? 0.957 4.040 -13.595 1.00 83.00 89 PHE A N 1
ATOM 688 C CA . PHE A 1 89 ? 1.403 5.068 -12.659 1.00 83.00 89 PHE A CA 1
ATOM 689 C C . PHE A 1 89 ? 0.213 5.680 -11.930 1.00 83.00 89 PHE A C 1
ATOM 691 O O . PHE A 1 89 ? -0.771 6.102 -12.537 1.00 83.00 89 PHE A O 1
ATOM 698 N N . VAL A 1 90 ? 0.309 5.714 -10.609 1.00 82.88 90 VAL A N 1
ATOM 699 C CA . VAL A 1 90 ? -0.740 6.174 -9.702 1.00 82.88 90 VAL A CA 1
ATOM 700 C C . VAL A 1 90 ? -0.123 7.048 -8.623 1.00 82.88 90 VAL A C 1
ATOM 702 O O . VAL A 1 90 ? 1.049 6.896 -8.278 1.00 82.88 90 VAL A O 1
ATOM 705 N N . LYS A 1 91 ? -0.903 7.990 -8.093 1.00 83.62 91 LYS A N 1
ATOM 706 C CA . LYS A 1 91 ? -0.409 8.897 -7.055 1.00 83.62 91 LYS A CA 1
ATOM 707 C C . LYS A 1 91 ? -0.304 8.171 -5.722 1.00 83.62 91 LYS A C 1
ATOM 709 O O . LYS A 1 91 ? -1.168 7.356 -5.387 1.00 83.62 91 LYS A O 1
ATOM 714 N N . ASN A 1 92 ? 0.716 8.517 -4.948 1.00 80.38 92 ASN A N 1
ATOM 715 C CA . ASN A 1 92 ? 0.734 8.226 -3.523 1.00 80.38 92 ASN A CA 1
ATOM 716 C C . ASN A 1 92 ? -0.306 9.118 -2.828 1.00 80.38 92 ASN A C 1
ATOM 718 O O . ASN A 1 92 ? -0.246 10.342 -2.938 1.00 80.38 92 ASN A O 1
ATOM 722 N N . ILE A 1 93 ? -1.267 8.509 -2.137 1.00 82.06 93 ILE A N 1
ATOM 723 C CA . ILE A 1 93 ? -2.319 9.221 -1.396 1.00 82.06 93 ILE A CA 1
ATOM 724 C C . ILE A 1 93 ? -2.139 9.13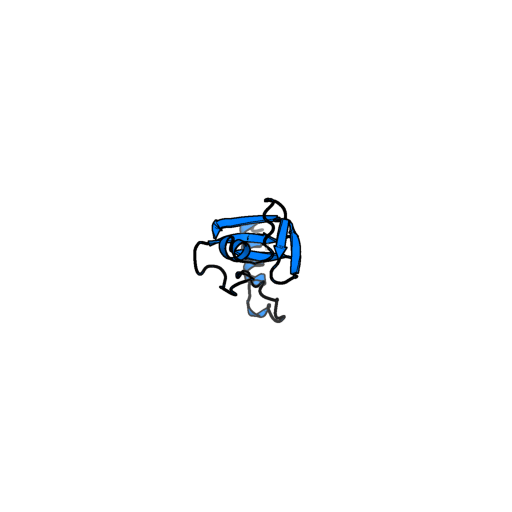2 0.124 1.00 82.06 93 ILE A C 1
ATOM 726 O O . ILE A 1 93 ? -2.924 9.718 0.867 1.00 82.06 93 ILE A O 1
ATOM 730 N N . GLY A 1 94 ? -1.116 8.424 0.606 1.00 74.38 94 GLY A N 1
ATOM 731 C CA . GLY A 1 94 ? -0.831 8.319 2.030 1.00 74.38 94 GLY A CA 1
ATOM 732 C C . GLY A 1 94 ? 0.242 7.291 2.367 1.00 74.38 94 GLY A C 1
ATOM 733 O O . GLY A 1 94 ? 0.390 6.262 1.708 1.00 74.38 94 GLY A O 1
ATOM 734 N N . ILE A 1 95 ? 0.969 7.562 3.451 1.00 72.56 95 ILE A N 1
ATOM 735 C CA . ILE A 1 95 ? 1.922 6.629 4.054 1.00 72.56 95 ILE A CA 1
ATOM 736 C C . ILE A 1 95 ? 1.407 6.275 5.444 1.00 72.56 95 ILE A C 1
ATOM 738 O O . ILE A 1 95 ? 1.144 7.164 6.253 1.00 72.56 95 ILE A O 1
ATOM 742 N N . LEU A 1 96 ? 1.288 4.980 5.719 1.00 67.62 96 LEU A N 1
ATOM 743 C CA . LEU A 1 96 ? 0.903 4.456 7.025 1.00 67.62 96 LEU A CA 1
ATOM 744 C C . LEU A 1 96 ? 2.035 3.594 7.578 1.00 67.62 96 LEU A C 1
ATOM 746 O O . LEU A 1 96 ? 2.617 2.770 6.871 1.00 67.62 96 LEU A O 1
ATOM 750 N N . TYR A 1 97 ? 2.345 3.820 8.851 1.00 59.00 97 TYR A N 1
ATOM 751 C CA . TYR A 1 97 ? 3.168 2.928 9.654 1.00 59.00 97 TYR A CA 1
ATOM 752 C C . TYR A 1 97 ? 2.191 2.061 10.440 1.00 59.00 97 TYR A C 1
ATOM 754 O O . TYR A 1 97 ? 1.534 2.545 11.361 1.00 59.00 97 TYR A O 1
ATOM 762 N N . CYS A 1 98 ? 2.030 0.823 9.996 1.00 55.59 98 CYS A N 1
ATOM 763 C CA . CYS A 1 98 ? 1.385 -0.233 10.766 1.00 55.59 98 CYS A CA 1
ATOM 764 C C . CYS A 1 98 ? 2.490 -1.056 11.390 1.00 55.59 98 CYS A C 1
ATOM 766 O O . CYS A 1 98 ? 3.491 -1.220 10.655 1.00 55.59 98 CYS A O 1
#

pLDDT: mean 71.83, std 12.65, range [41.59, 88.94]

Solvent-accessible surface area (backbone atoms only — not comparable to full-atom values): 6207 Å² total; per-residue (Å²): 140,84,85,80,82,81,82,80,87,75,57,69,69,59,56,50,54,56,52,49,62,67,69,66,40,71,85,76,59,76,58,86,66,77,69,74,73,68,15,24,64,77,76,70,45,61,66,87,80,61,82,45,53,31,37,34,33,68,85,73,52,31,31,36,52,68,59,47,69,70,37,95,68,51,52,79,82,84,52,44,36,49,38,81,80,76,76,42,78,33,41,61,73,48,76,46,82,79

Foldseek 3Di:
DDDDDDDDDDDPVVVVVVVVVVVPDVVVPVDVPVPLQLDAPQPSHGPPPDFFKWWQWPVRHIHGPVSQVPDPPADPPVFWGQDPVVRDITGGPDIDGD

Sequence (98 aa):
MTIKKTVRVIPASEILKNAIKNLLKPDNWTAPVPVPKFGCAHCDEPDGTLIKKKIWLSCGHVVHYDCINCYPYSMNDGETWACPVCIVFVKNIGILYC

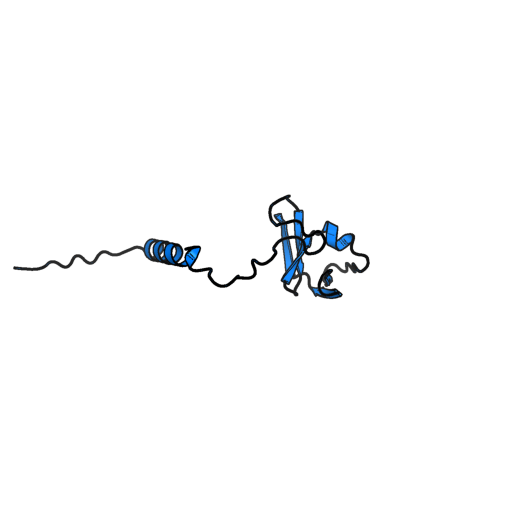Mean predicted aligned error: 14.93 Å